Protein AF-A0A6H5JYP6-F1 (afdb_monomer)

Nearest PDB structures (foldseek):
  7qh5-assembly2_B  TM=9.085E-01  e=1.810E+00  Streptomyces tsukubensis NRRL18488
  6kon-assembly1_F  TM=8.905E-01  e=6.925E+00  Mycobacterium tuberculosis H37Rv
  1xsv-assembly1_B  TM=6.126E-01  e=4.252E+00  Staphylococcus aureus
  3hug-assembly1_C  TM=6.675E-01  e=5.767E+00  Mycobacterium tuberculosis H37Rv

Sequence (118 aa):
MQVIMLMLDLLLIPAFIRADCGFVVSGREALCVLLYRLAFPFHLKDMRLVFGMSESCICEAFNWMLHFLDFRWGYLLSLVVAHLLPHLIEFAEAIFNSGCPLTHCWGFIDGTVRGIAR

Foldseek 3Di:
DVVLVVCCVVLVFDQWDQFPVRDIDGSSLLVVLQCVCVVDPDDLVVVCVVNVDDSSVSVRSNVVNVCSSCVVPVVVVPPDVVVCVVCQVVQLVVCVVVVDPDNRDDDDPPVDPDDDDD

Secondary structure (DSSP, 8-state):
-HHHHHHHHHTT--SEEE-TTS-EEEHHHHHHHHHHHHHS---HHHHHHHH---HHHHHHHHHHHHHHHHHHHHHHHS--HHHHGGGHHHHHHHHHHTT-S-SS------S-------

Mean predicted aligned error: 8.97 Å

Radius of gyration: 18.13 Å; Cα contacts (8 Å, |Δi|>4): 84; chains: 1; bounding box: 40×31×50 Å

pLDDT: mean 82.93, std 13.34, range [39.44, 95.88]

Structure (mmCIF, N/CA/C/O backbone):
data_AF-A0A6H5JYP6-F1
#
_entry.id   AF-A0A6H5JYP6-F1
#
loop_
_atom_site.group_PDB
_atom_site.id
_atom_site.type_symbol
_atom_site.label_atom_id
_atom_site.label_alt_id
_atom_site.label_comp_id
_atom_site.label_asym_id
_atom_site.label_entity_id
_atom_site.label_seq_id
_atom_site.pdbx_PDB_ins_code
_atom_site.Cartn_x
_atom_site.Cartn_y
_atom_site.Cartn_z
_atom_site.occupancy
_atom_site.B_iso_or_equiv
_atom_site.auth_seq_id
_atom_site.auth_comp_id
_atom_site.auth_asym_id
_atom_site.auth_atom_id
_atom_site.pdbx_PDB_model_num
ATOM 1 N N . MET A 1 1 ? -11.752 -10.726 -7.741 1.00 62.06 1 MET A N 1
ATOM 2 C CA . MET A 1 1 ? -11.299 -9.934 -8.912 1.00 62.06 1 MET A CA 1
ATOM 3 C C . MET A 1 1 ? -12.011 -8.582 -9.015 1.00 62.06 1 MET A C 1
ATOM 5 O O . MET A 1 1 ? -11.334 -7.592 -9.241 1.00 62.06 1 MET A O 1
ATOM 9 N N . GLN A 1 2 ? -13.327 -8.510 -8.776 1.00 78.75 2 GLN A N 1
ATOM 10 C CA . GLN A 1 2 ? -14.113 -7.263 -8.824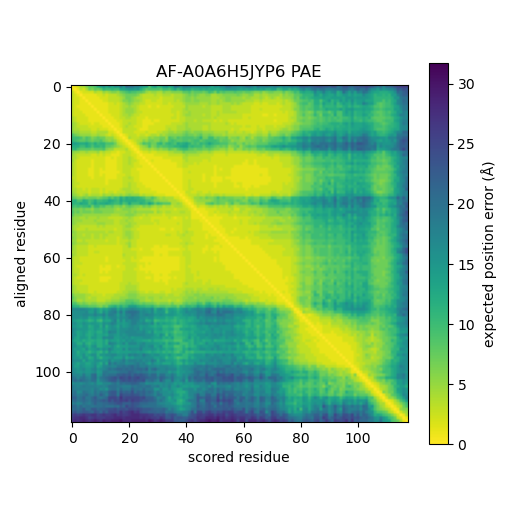 1.00 78.75 2 GLN A CA 1
ATOM 11 C C . GLN A 1 2 ? -13.613 -6.159 -7.871 1.00 78.75 2 GLN A C 1
ATOM 13 O O . GLN A 1 2 ? -13.527 -5.005 -8.270 1.00 78.75 2 GLN A O 1
ATOM 18 N N . VAL A 1 3 ? -13.189 -6.522 -6.655 1.00 84.94 3 VAL A N 1
ATOM 19 C CA . VAL A 1 3 ? -12.650 -5.568 -5.665 1.00 84.94 3 VAL A CA 1
ATOM 20 C C . VAL A 1 3 ? -11.378 -4.871 -6.157 1.00 84.94 3 VAL A C 1
ATOM 22 O O . VAL A 1 3 ? -11.239 -3.668 -5.988 1.00 84.94 3 VAL A O 1
ATOM 25 N N . ILE A 1 4 ? -10.470 -5.600 -6.815 1.00 86.06 4 ILE A N 1
ATOM 26 C CA . ILE A 1 4 ? -9.211 -5.022 -7.315 1.00 86.06 4 ILE A CA 1
ATOM 27 C C . ILE A 1 4 ? -9.497 -3.976 -8.393 1.00 86.06 4 ILE A C 1
ATOM 29 O O . ILE A 1 4 ? -8.890 -2.915 -8.378 1.00 86.06 4 ILE A O 1
ATOM 33 N N . MET A 1 5 ? -10.439 -4.250 -9.298 1.00 88.38 5 MET A N 1
ATOM 34 C CA . MET A 1 5 ? -10.802 -3.298 -10.353 1.00 88.38 5 MET A CA 1
ATOM 35 C C . MET A 1 5 ? -11.411 -2.026 -9.758 1.00 88.38 5 MET A C 1
ATOM 37 O O . MET A 1 5 ? -10.994 -0.932 -10.110 1.00 88.38 5 MET A O 1
ATOM 41 N N . LEU A 1 6 ? -12.299 -2.175 -8.770 1.00 92.69 6 LEU A N 1
ATOM 42 C CA . LEU A 1 6 ? -12.855 -1.038 -8.041 1.00 92.69 6 LEU A CA 1
ATOM 43 C C . LEU A 1 6 ? -11.763 -0.204 -7.348 1.00 92.69 6 LEU A C 1
ATOM 45 O O . LEU A 1 6 ? -11.815 1.020 -7.379 1.00 92.69 6 LEU A O 1
A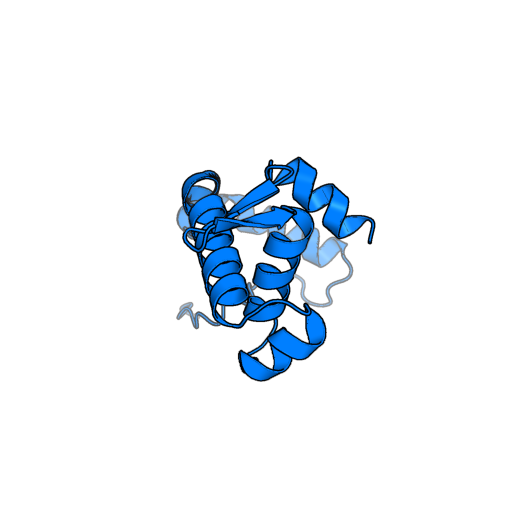TOM 49 N N . MET A 1 7 ? -10.763 -0.848 -6.738 1.00 89.75 7 MET A N 1
ATOM 50 C CA . MET A 1 7 ? -9.643 -0.139 -6.109 1.00 89.75 7 MET A CA 1
ATOM 51 C C . MET A 1 7 ? -8.803 0.638 -7.123 1.00 89.75 7 MET A C 1
ATOM 53 O O . MET A 1 7 ? -8.365 1.737 -6.802 1.00 89.75 7 MET A O 1
ATOM 57 N N . LEU A 1 8 ? -8.581 0.100 -8.326 1.00 93.81 8 LEU A N 1
ATOM 58 C CA . LEU A 1 8 ? -7.854 0.818 -9.378 1.00 93.81 8 LEU A CA 1
ATOM 59 C C . LEU A 1 8 ? -8.554 2.129 -9.734 1.00 93.81 8 LEU A C 1
ATOM 61 O O . LEU A 1 8 ? -7.895 3.168 -9.793 1.00 93.81 8 LEU A O 1
ATOM 65 N N . ASP A 1 9 ? -9.876 2.078 -9.885 1.00 93.19 9 ASP A N 1
ATOM 66 C CA . ASP A 1 9 ? -10.688 3.245 -10.222 1.00 93.19 9 ASP A CA 1
ATOM 67 C C . ASP A 1 9 ? -10.734 4.251 -9.062 1.00 93.19 9 ASP A C 1
ATOM 69 O O . ASP A 1 9 ? -10.445 5.431 -9.251 1.00 93.19 9 ASP A O 1
ATOM 73 N N . LEU A 1 10 ? -11.030 3.793 -7.840 1.00 93.69 10 LEU A N 1
ATOM 74 C CA . LEU A 1 10 ? -11.171 4.669 -6.669 1.00 93.69 10 LEU A CA 1
ATOM 75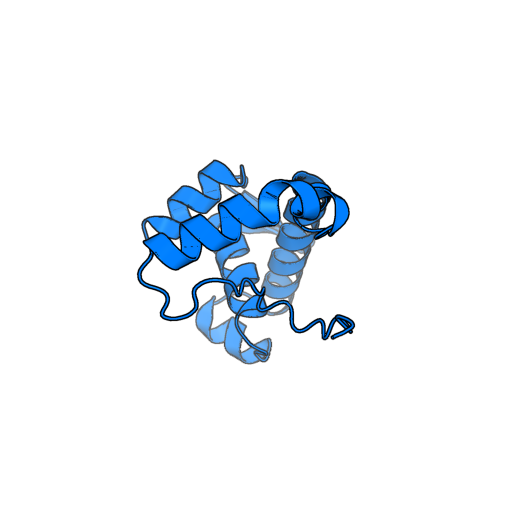 C C . LEU A 1 10 ? -9.849 5.312 -6.239 1.00 93.69 10 LEU A C 1
ATOM 77 O O . LEU A 1 10 ? -9.825 6.477 -5.848 1.00 93.69 10 LEU A O 1
ATOM 81 N N . LEU A 1 11 ? -8.743 4.568 -6.315 1.00 93.75 11 LEU A N 1
ATOM 82 C CA . LEU A 1 11 ? -7.410 5.081 -5.987 1.00 93.75 11 LEU A CA 1
ATOM 83 C C . LEU A 1 11 ? -6.781 5.848 -7.157 1.00 93.75 11 LEU A C 1
ATOM 85 O O . LEU A 1 11 ? -5.691 6.412 -7.003 1.00 93.75 11 LEU A O 1
ATOM 89 N N . LEU A 1 12 ? -7.480 5.905 -8.300 1.00 95.19 12 LEU A N 1
ATOM 90 C CA . LEU A 1 12 ? -7.082 6.608 -9.516 1.00 95.19 12 LEU A CA 1
ATOM 91 C C . LEU A 1 12 ? -5.715 6.133 -10.034 1.00 95.19 12 LEU A C 1
ATOM 93 O O . LEU A 1 12 ? -4.877 6.939 -10.453 1.00 95.19 12 LEU A O 1
ATOM 97 N N . ILE A 1 13 ? -5.471 4.825 -9.950 1.00 95.00 13 ILE A N 1
ATOM 98 C CA . ILE A 1 13 ? -4.197 4.201 -10.314 1.00 95.00 13 ILE A CA 1
ATOM 99 C C . ILE A 1 13 ? -4.027 4.255 -11.840 1.00 95.00 13 ILE A C 1
ATOM 101 O O . ILE A 1 13 ? -4.946 3.880 -12.570 1.00 95.00 13 ILE A O 1
ATOM 105 N N . PRO A 1 14 ? -2.869 4.707 -12.360 1.00 95.12 14 PRO A N 1
ATOM 106 C CA . PRO A 1 14 ? -2.645 4.740 -13.801 1.00 95.12 14 PRO A CA 1
ATOM 107 C C . PRO A 1 14 ? -2.635 3.331 -14.398 1.00 95.12 14 PRO A C 1
ATOM 109 O O . PRO A 1 14 ? -2.207 2.371 -13.760 1.00 95.12 14 PRO A O 1
ATOM 112 N N . ALA A 1 15 ? -3.039 3.212 -15.664 1.00 94.31 15 ALA A N 1
ATOM 113 C CA . ALA A 1 15 ? -3.071 1.926 -16.364 1.00 94.31 15 ALA A CA 1
ATOM 114 C C . ALA A 1 15 ? -1.696 1.236 -16.409 1.00 94.31 15 ALA A C 1
ATOM 116 O O . ALA A 1 15 ? -1.616 0.010 -16.321 1.00 94.31 15 ALA A O 1
ATOM 117 N N . PHE A 1 16 ? -0.621 2.025 -16.491 1.00 94.62 16 PHE A N 1
ATOM 118 C CA . PHE A 1 16 ? 0.756 1.548 -16.516 1.00 94.62 16 PHE A CA 1
ATOM 119 C C . PHE A 1 16 ? 1.658 2.430 -15.663 1.00 94.62 16 PHE A C 1
ATOM 121 O O . PHE A 1 16 ? 1.484 3.649 -15.606 1.00 94.62 16 PHE A O 1
ATOM 128 N N . ILE A 1 17 ? 2.652 1.797 -15.055 1.00 91.19 17 ILE A N 1
ATOM 129 C CA . ILE A 1 17 ? 3.751 2.442 -14.353 1.00 91.19 17 ILE A CA 1
ATOM 130 C C . ILE A 1 17 ? 5.042 2.140 -15.106 1.00 91.19 17 ILE A C 1
ATOM 132 O O . ILE A 1 17 ? 5.210 1.059 -15.681 1.00 91.19 17 ILE A O 1
ATOM 136 N N . ARG A 1 18 ? 5.953 3.107 -15.119 1.00 87.69 18 ARG A N 1
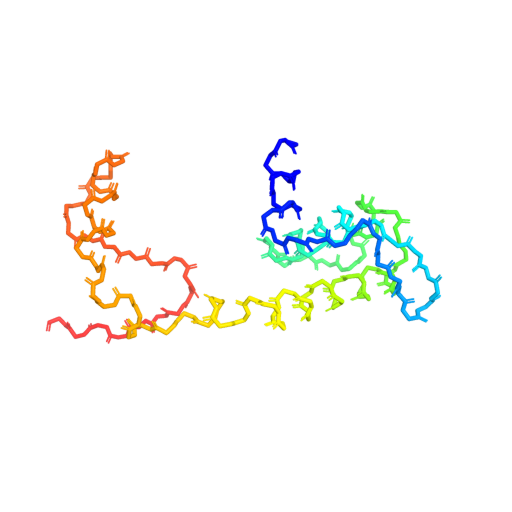ATOM 137 C CA . ARG A 1 18 ? 7.277 2.931 -15.702 1.00 87.69 18 ARG A CA 1
ATOM 138 C C . ARG A 1 18 ? 8.274 2.840 -14.563 1.00 87.69 18 ARG A C 1
ATOM 140 O O . ARG A 1 18 ? 8.437 3.802 -13.821 1.00 87.69 18 ARG A O 1
ATOM 147 N N . ALA A 1 19 ? 8.862 1.663 -14.416 1.00 75.75 19 ALA A N 1
ATOM 148 C CA . ALA A 1 19 ? 9.922 1.409 -13.461 1.00 75.75 19 ALA A CA 1
ATOM 149 C C . ALA A 1 19 ? 11.218 2.083 -13.952 1.00 75.75 19 ALA A C 1
ATOM 151 O O . ALA A 1 19 ? 11.429 2.221 -15.164 1.00 75.75 19 ALA A O 1
ATOM 152 N N . ASP A 1 20 ? 12.087 2.487 -13.031 1.00 74.81 20 ASP A N 1
ATOM 153 C CA . ASP A 1 20 ? 13.367 3.133 -13.340 1.00 74.81 20 ASP A CA 1
ATOM 154 C C . ASP A 1 20 ? 14.315 2.180 -14.087 1.00 74.81 20 ASP A C 1
ATOM 156 O O . ASP A 1 20 ? 15.094 2.604 -14.940 1.00 74.81 20 ASP A O 1
ATOM 160 N N . CYS A 1 21 ? 14.172 0.869 -13.872 1.00 69.44 21 CYS A N 1
ATOM 161 C CA . CYS A 1 21 ? 14.829 -0.180 -14.655 1.00 69.44 21 CYS A CA 1
ATOM 162 C C . CYS A 1 21 ? 14.312 -0.309 -16.103 1.00 69.44 21 CYS A C 1
ATOM 164 O O . CYS A 1 21 ? 14.755 -1.192 -16.840 1.00 69.44 21 CYS A O 1
ATOM 166 N N . GLY A 1 22 ? 13.378 0.549 -16.530 1.00 76.75 22 GLY A N 1
ATOM 167 C CA . GLY A 1 22 ? 12.853 0.615 -17.895 1.00 76.75 22 GLY A CA 1
ATOM 168 C C . GLY A 1 22 ? 11.687 -0.334 -18.181 1.00 76.75 22 GLY A C 1
ATOM 169 O O . GLY A 1 22 ? 11.129 -0.288 -19.279 1.00 76.75 22 GLY A O 1
ATOM 170 N N . PHE A 1 23 ? 11.287 -1.160 -17.212 1.00 81.06 23 PHE A N 1
ATOM 171 C CA . PHE A 1 23 ? 10.142 -2.058 -17.344 1.00 81.06 23 PHE A CA 1
ATOM 172 C C . PHE A 1 23 ? 8.817 -1.298 -17.241 1.00 81.06 23 PHE A C 1
ATOM 174 O O . PHE A 1 23 ? 8.666 -0.355 -16.462 1.00 81.06 23 PHE A O 1
ATOM 181 N N . VAL A 1 24 ? 7.840 -1.740 -18.029 1.00 90.62 24 VAL A N 1
ATOM 182 C CA . VAL A 1 24 ? 6.461 -1.258 -17.963 1.00 90.62 24 VAL A CA 1
ATOM 183 C C . VAL A 1 24 ? 5.645 -2.308 -17.227 1.00 90.62 24 VAL A C 1
ATOM 185 O O . VAL A 1 24 ? 5.558 -3.447 -17.679 1.00 90.62 24 VAL A O 1
ATOM 188 N N . VAL A 1 25 ? 5.067 -1.923 -16.094 1.00 93.31 25 VAL A N 1
ATOM 189 C CA . VAL A 1 25 ? 4.226 -2.793 -15.262 1.00 93.31 25 VAL A CA 1
ATOM 190 C C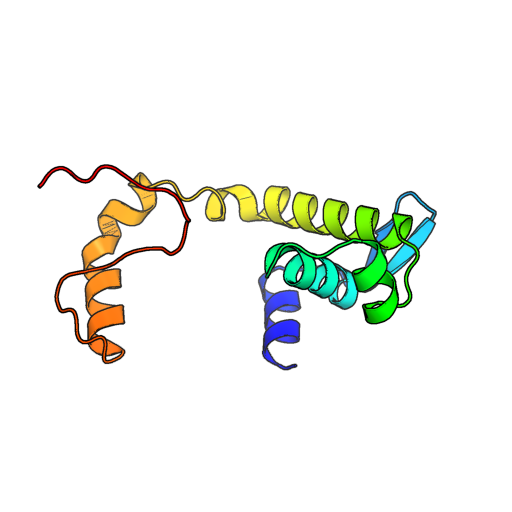 . VAL A 1 25 ? 2.812 -2.233 -15.286 1.00 93.31 25 VAL A C 1
ATOM 192 O O . VAL A 1 25 ? 2.631 -1.013 -15.255 1.00 93.31 25 VAL A O 1
ATOM 195 N N . SER A 1 26 ? 1.788 -3.081 -15.367 1.00 95.31 26 SER A N 1
ATOM 196 C CA . SER A 1 26 ? 0.417 -2.572 -15.287 1.00 95.31 26 SER A CA 1
ATOM 197 C C . SER A 1 26 ? 0.121 -2.027 -13.887 1.00 95.31 26 SER A C 1
ATOM 199 O O . SER A 1 26 ? 0.610 -2.545 -12.880 1.00 95.31 26 SER A O 1
ATOM 201 N N . GLY A 1 27 ? -0.737 -1.011 -13.790 1.00 94.88 27 GLY A N 1
ATOM 202 C CA . GLY A 1 27 ? -1.179 -0.485 -12.494 1.00 94.88 27 GLY A CA 1
ATOM 203 C C . GLY A 1 27 ? -1.828 -1.560 -11.620 1.00 94.88 27 GLY A C 1
ATOM 204 O O . GLY A 1 27 ? -1.638 -1.582 -10.406 1.00 94.88 27 GLY A O 1
ATOM 205 N N . ARG A 1 28 ? -2.516 -2.520 -12.252 1.00 95.88 28 ARG A N 1
ATOM 206 C CA . ARG A 1 28 ? -3.079 -3.702 -11.592 1.00 95.88 28 ARG A CA 1
ATOM 207 C C . ARG A 1 28 ? -2.007 -4.578 -10.955 1.00 95.88 28 ARG A C 1
ATOM 209 O O . ARG A 1 28 ? -2.158 -4.950 -9.794 1.00 95.88 28 ARG A O 1
ATOM 216 N N . GLU A 1 29 ? -0.964 -4.937 -11.695 1.00 94.75 29 GLU A N 1
ATOM 217 C CA . GLU A 1 29 ? 0.127 -5.770 -11.176 1.00 94.75 29 GLU A CA 1
ATOM 218 C C . GLU A 1 29 ? 0.884 -5.051 -10.067 1.00 94.75 29 GLU A C 1
ATOM 220 O O . GLU A 1 29 ? 1.125 -5.645 -9.022 1.00 94.75 29 GLU A O 1
ATOM 225 N N . ALA A 1 30 ? 1.176 -3.762 -10.245 1.00 95.38 30 ALA A N 1
ATOM 226 C CA . ALA A 1 30 ? 1.835 -2.952 -9.229 1.00 95.38 30 ALA A CA 1
ATOM 227 C C . ALA A 1 30 ? 1.002 -2.846 -7.938 1.00 95.38 30 ALA A C 1
ATOM 229 O O . ALA A 1 30 ? 1.542 -2.991 -6.840 1.00 95.38 30 ALA A O 1
ATOM 230 N N . LEU A 1 31 ? -0.323 -2.686 -8.053 1.00 95.69 31 LEU A N 1
ATOM 231 C CA . LEU A 1 31 ? -1.228 -2.723 -6.904 1.00 95.69 31 LEU A CA 1
ATOM 232 C C . LEU A 1 31 ? -1.212 -4.102 -6.234 1.00 95.69 31 LEU A C 1
ATOM 234 O O . LEU A 1 31 ? -1.152 -4.192 -5.012 1.00 95.69 31 LEU A O 1
ATOM 238 N N . CYS A 1 32 ? -1.227 -5.184 -7.015 1.00 94.88 32 CYS A N 1
ATOM 239 C CA . CYS A 1 32 ? -1.150 -6.537 -6.467 1.00 94.88 32 CYS A CA 1
ATOM 240 C C . CYS A 1 32 ? 0.186 -6.786 -5.755 1.00 94.88 32 CYS A C 1
ATOM 242 O O . CYS A 1 32 ? 0.180 -7.383 -4.686 1.00 94.88 32 CYS A O 1
ATOM 244 N N . VAL A 1 33 ? 1.309 -6.301 -6.295 1.00 94.94 33 VAL A N 1
ATOM 245 C CA . VAL A 1 33 ? 2.630 -6.368 -5.649 1.00 94.94 33 VAL A CA 1
ATOM 246 C C . VAL A 1 33 ? 2.612 -5.653 -4.300 1.00 94.94 33 VAL A C 1
ATOM 248 O O . VAL A 1 33 ? 3.080 -6.221 -3.312 1.00 94.94 33 VAL A O 1
ATOM 251 N N . LEU A 1 34 ? 2.047 -4.441 -4.245 1.00 94.81 34 LEU A N 1
ATOM 252 C CA . LEU A 1 34 ? 1.897 -3.687 -3.001 1.00 94.81 34 LEU A CA 1
ATOM 253 C C . LEU A 1 34 ? 1.066 -4.467 -1.976 1.00 94.81 34 LEU A C 1
ATOM 255 O O . LEU A 1 34 ? 1.543 -4.738 -0.876 1.00 94.81 34 LEU A O 1
ATOM 259 N N . LEU A 1 35 ? -0.154 -4.859 -2.350 1.00 93.56 35 LEU A N 1
ATOM 260 C CA . LEU A 1 35 ? -1.082 -5.556 -1.458 1.00 93.56 35 LEU A CA 1
ATOM 261 C C . LEU A 1 35 ? -0.506 -6.888 -0.973 1.00 93.56 35 LEU A C 1
ATOM 263 O O . LEU A 1 35 ? -0.590 -7.196 0.211 1.00 93.56 35 LEU A O 1
ATOM 267 N N . TYR A 1 36 ? 0.119 -7.652 -1.870 1.00 93.06 36 TYR A N 1
ATOM 268 C CA . TYR A 1 36 ? 0.744 -8.924 -1.531 1.00 93.06 36 TYR A CA 1
ATOM 269 C C . TYR A 1 36 ? 1.861 -8.731 -0.504 1.00 93.06 36 TYR A C 1
ATOM 271 O O . TYR A 1 36 ? 1.908 -9.444 0.491 1.00 93.06 36 TYR A O 1
ATOM 279 N N . ARG A 1 37 ? 2.730 -7.731 -0.696 1.00 92.25 37 ARG A N 1
ATOM 280 C CA . ARG A 1 37 ? 3.851 -7.468 0.216 1.00 92.25 37 ARG A CA 1
ATOM 281 C C . ARG A 1 37 ? 3.418 -6.901 1.571 1.00 92.25 37 ARG A C 1
ATOM 283 O O . ARG A 1 37 ? 4.108 -7.137 2.556 1.00 92.25 37 ARG A O 1
ATOM 290 N N . LEU A 1 38 ? 2.307 -6.163 1.625 1.00 89.56 38 LEU A N 1
ATOM 291 C CA . LEU A 1 38 ? 1.759 -5.612 2.872 1.00 89.56 38 LEU A CA 1
ATOM 292 C C . LEU A 1 38 ? 0.894 -6.611 3.653 1.00 89.56 38 LEU A C 1
ATOM 294 O O . LEU A 1 38 ? 0.711 -6.433 4.853 1.00 89.56 38 LEU A O 1
ATOM 298 N N . ALA A 1 39 ? 0.368 -7.656 3.007 1.00 88.81 39 ALA A N 1
ATOM 299 C CA . ALA A 1 39 ? -0.501 -8.630 3.666 1.00 88.81 39 ALA A CA 1
ATOM 300 C C . ALA A 1 39 ? 0.230 -9.484 4.717 1.00 88.81 39 ALA A C 1
ATOM 302 O O . ALA A 1 39 ? -0.368 -9.863 5.723 1.00 88.81 39 ALA A O 1
ATOM 303 N N . PHE A 1 40 ? 1.504 -9.814 4.487 1.00 78.38 40 PHE A N 1
ATOM 304 C CA . PHE A 1 40 ? 2.318 -10.632 5.389 1.00 78.38 40 PHE A CA 1
ATOM 305 C C . PHE A 1 40 ? 3.814 -10.475 5.042 1.00 78.38 40 PHE A C 1
ATOM 307 O O . PHE A 1 40 ? 4.131 -10.178 3.889 1.00 78.38 40 PHE A O 1
ATOM 314 N N . PRO A 1 41 ? 4.766 -10.670 5.978 1.00 75.25 41 PRO A N 1
ATOM 315 C CA . PRO A 1 41 ? 6.188 -10.708 5.642 1.00 75.25 41 PRO A CA 1
ATOM 316 C C . PRO A 1 41 ? 6.502 -11.850 4.662 1.00 75.25 41 PRO A C 1
ATOM 318 O O . PRO A 1 41 ? 6.559 -13.017 5.040 1.00 75.25 41 PRO A O 1
ATOM 321 N N . PHE A 1 42 ? 6.738 -11.503 3.397 1.00 77.88 42 PHE A N 1
ATOM 322 C CA . PHE A 1 42 ? 7.173 -12.428 2.348 1.00 77.88 42 PHE A CA 1
ATOM 323 C C . PHE A 1 42 ? 8.633 -12.186 1.963 1.00 77.88 42 PHE A C 1
ATOM 325 O O . PHE A 1 42 ? 9.103 -11.043 1.943 1.00 77.88 42 PHE A O 1
ATOM 332 N N . HIS A 1 43 ? 9.351 -13.247 1.583 1.00 84.81 43 HIS A N 1
ATOM 333 C CA . HIS A 1 43 ? 10.649 -13.077 0.941 1.00 84.81 43 HIS A CA 1
ATOM 334 C C . HIS A 1 43 ? 10.467 -12.629 -0.511 1.00 84.81 43 HIS A C 1
ATOM 336 O O . HIS A 1 43 ? 9.610 -13.124 -1.243 1.00 84.81 43 HIS A O 1
ATOM 342 N N . LEU A 1 44 ? 11.337 -11.726 -0.966 1.00 86.50 44 LEU A N 1
ATOM 343 C CA . LEU A 1 44 ? 11.314 -11.215 -2.340 1.00 86.50 44 LEU A CA 1
ATOM 344 C C . LEU A 1 44 ? 11.456 -12.337 -3.389 1.00 86.50 44 LEU A C 1
ATOM 346 O O . LEU A 1 44 ? 10.859 -12.274 -4.462 1.00 86.50 44 LEU A O 1
ATOM 350 N N . LYS A 1 45 ? 12.189 -13.402 -3.040 1.00 86.69 45 LYS A N 1
ATOM 351 C CA . LYS A 1 45 ? 12.351 -14.613 -3.858 1.00 86.69 45 LYS A CA 1
ATOM 352 C C . LYS A 1 45 ? 11.030 -15.343 -4.103 1.00 86.69 45 LYS A C 1
ATOM 354 O O . LYS A 1 45 ? 10.812 -15.841 -5.204 1.00 86.69 45 LYS A O 1
ATOM 359 N N . ASP A 1 46 ? 10.140 -15.364 -3.115 1.00 89.19 46 ASP A N 1
ATOM 360 C CA . ASP A 1 46 ? 8.833 -16.013 -3.239 1.00 89.19 46 ASP A CA 1
ATOM 361 C C . ASP A 1 46 ? 7.913 -15.181 -4.134 1.00 89.19 46 ASP A C 1
ATOM 363 O O . ASP A 1 46 ? 7.218 -15.711 -4.999 1.00 89.19 46 ASP A O 1
ATOM 367 N N . MET A 1 47 ? 7.975 -13.851 -4.005 1.00 93.19 47 MET A N 1
ATOM 368 C CA . MET A 1 47 ? 7.211 -12.937 -4.859 1.00 93.19 47 MET A CA 1
ATOM 369 C C . MET A 1 47 ? 7.582 -13.085 -6.338 1.00 93.19 47 MET A C 1
ATOM 371 O O . MET A 1 47 ? 6.719 -12.974 -7.205 1.00 93.19 47 MET A O 1
ATOM 375 N N . ARG A 1 48 ? 8.844 -13.397 -6.646 1.00 92.69 48 ARG A N 1
ATOM 376 C CA . ARG A 1 48 ? 9.273 -13.677 -8.020 1.00 92.69 48 ARG A CA 1
ATOM 377 C C . ARG A 1 48 ? 8.544 -14.879 -8.631 1.00 92.69 48 ARG A C 1
ATOM 379 O O . ARG A 1 48 ? 8.230 -14.837 -9.817 1.00 92.69 48 ARG A O 1
ATOM 386 N N . LEU A 1 49 ? 8.237 -15.914 -7.846 1.00 91.69 49 LEU A N 1
ATOM 387 C CA . LEU A 1 49 ? 7.449 -17.062 -8.319 1.00 91.69 49 LEU A CA 1
ATOM 388 C C . LEU A 1 49 ? 5.982 -16.691 -8.565 1.00 91.69 49 LEU A C 1
ATOM 390 O O . LEU A 1 49 ? 5.372 -17.206 -9.495 1.00 91.69 49 LEU A O 1
ATOM 394 N N . VAL A 1 50 ? 5.432 -15.781 -7.759 1.00 92.94 50 VAL A N 1
ATOM 395 C CA . VAL A 1 50 ? 4.037 -15.325 -7.874 1.00 92.94 50 VAL A CA 1
ATOM 396 C C . VAL A 1 50 ? 3.839 -14.399 -9.074 1.00 92.94 50 VAL A C 1
ATOM 398 O O . VAL A 1 50 ? 2.860 -14.533 -9.803 1.00 92.94 50 VAL A O 1
ATOM 401 N N . PHE A 1 51 ? 4.758 -13.455 -9.277 1.00 91.69 51 PHE A N 1
ATOM 402 C CA . PHE A 1 51 ? 4.595 -12.378 -10.252 1.00 91.69 51 PHE A CA 1
ATOM 403 C C . PHE A 1 51 ? 5.355 -12.594 -11.564 1.00 91.69 51 PHE A C 1
ATOM 405 O O . PHE A 1 51 ? 5.107 -11.876 -12.525 1.00 91.69 51 PHE A O 1
ATOM 412 N N . GLY A 1 52 ? 6.315 -13.523 -11.619 1.00 92.12 52 GLY A N 1
ATOM 413 C CA . GLY A 1 52 ? 7.153 -13.736 -12.807 1.00 92.12 52 GLY A CA 1
ATOM 414 C C . GLY A 1 52 ? 8.067 -12.553 -13.162 1.00 92.12 52 GLY A C 1
ATOM 415 O O . GLY A 1 52 ? 8.714 -12.565 -14.206 1.00 92.12 52 GLY A O 1
ATOM 416 N N . MET A 1 53 ? 8.137 -11.538 -12.298 1.00 90.81 53 MET A N 1
ATOM 417 C CA . MET A 1 53 ? 8.959 -10.341 -12.459 1.00 90.81 53 MET A CA 1
ATOM 418 C C . MET A 1 53 ? 10.333 -10.521 -11.804 1.00 90.81 53 MET A C 1
ATOM 420 O O . MET A 1 53 ? 10.488 -11.292 -10.855 1.00 90.81 53 MET A O 1
ATOM 424 N N . SER A 1 54 ? 11.343 -9.786 -12.279 1.00 91.25 54 SER A N 1
ATOM 425 C CA . SER A 1 54 ? 12.632 -9.730 -11.582 1.00 91.25 54 SER A CA 1
ATOM 426 C C . SER A 1 54 ? 12.465 -9.122 -10.186 1.00 91.25 54 SER A C 1
ATOM 428 O O . SER A 1 54 ? 11.575 -8.309 -9.941 1.00 91.25 54 SER A O 1
ATOM 430 N N . GLU A 1 55 ? 13.361 -9.474 -9.266 1.00 91.19 55 GLU A N 1
ATOM 431 C CA . GLU A 1 55 ? 13.361 -8.921 -7.906 1.00 91.19 55 GLU A CA 1
ATOM 432 C C . GLU A 1 55 ? 13.473 -7.385 -7.904 1.00 91.19 55 GLU A C 1
ATOM 434 O O . GLU A 1 55 ? 12.804 -6.719 -7.114 1.00 91.19 55 GLU A O 1
ATOM 439 N N . SER A 1 56 ? 14.250 -6.818 -8.836 1.00 91.38 56 SER A N 1
ATOM 440 C CA . SER A 1 56 ? 14.352 -5.368 -9.036 1.00 91.38 56 SER A CA 1
ATOM 441 C C . SER A 1 56 ? 13.023 -4.751 -9.471 1.00 91.38 56 SER A C 1
ATOM 443 O O . SER A 1 56 ? 12.562 -3.800 -8.848 1.00 91.38 56 SER A O 1
ATOM 445 N N . CYS A 1 57 ? 12.361 -5.335 -10.473 1.00 92.31 57 CYS A N 1
ATOM 446 C 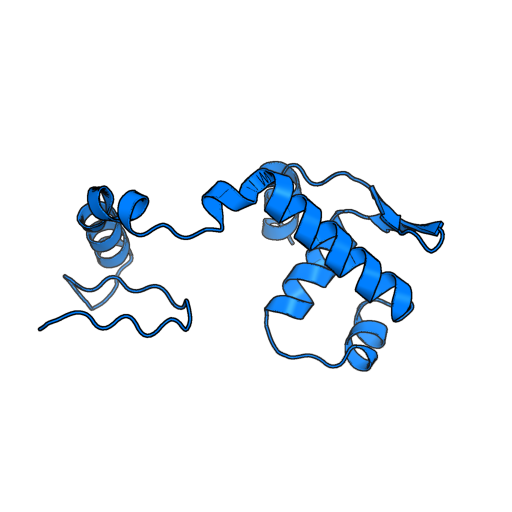CA . CYS A 1 57 ? 11.077 -4.857 -10.976 1.00 92.31 57 CYS A CA 1
ATOM 447 C C . CYS A 1 57 ? 9.989 -4.920 -9.892 1.00 92.31 57 CYS A C 1
ATOM 449 O O . CYS A 1 57 ? 9.216 -3.978 -9.746 1.00 92.31 57 CYS A O 1
ATOM 451 N N . ILE A 1 58 ? 9.981 -5.972 -9.063 1.00 93.69 58 ILE A N 1
ATOM 452 C CA . ILE A 1 58 ? 9.066 -6.087 -7.915 1.00 93.69 58 ILE A CA 1
ATOM 453 C C . ILE A 1 58 ? 9.324 -4.977 -6.892 1.00 93.69 58 ILE A C 1
ATOM 455 O O . ILE A 1 58 ? 8.380 -4.348 -6.416 1.00 93.69 58 ILE A O 1
ATOM 459 N N . CYS A 1 59 ? 10.587 -4.726 -6.539 1.00 92.75 59 CYS A N 1
ATOM 460 C CA . CYS A 1 59 ? 10.940 -3.661 -5.601 1.00 92.75 59 CYS A CA 1
ATOM 461 C C . CYS A 1 59 ? 10.562 -2.275 -6.129 1.00 92.75 59 CYS A C 1
ATOM 463 O O . CYS A 1 59 ? 10.011 -1.471 -5.380 1.00 92.75 59 CYS A O 1
ATOM 465 N N . GLU A 1 60 ? 10.815 -2.005 -7.405 1.00 94.12 60 GLU A N 1
ATOM 466 C CA . GLU A 1 60 ? 10.466 -0.731 -8.027 1.00 94.12 60 GLU A CA 1
ATOM 467 C C . GLU A 1 60 ? 8.953 -0.552 -8.150 1.00 94.12 60 GLU A C 1
ATOM 469 O O . GLU A 1 60 ? 8.442 0.492 -7.759 1.00 94.12 60 GLU A O 1
ATOM 474 N N . ALA A 1 61 ? 8.216 -1.576 -8.590 1.00 94.62 61 ALA A N 1
ATOM 475 C CA . ALA A 1 61 ? 6.757 -1.530 -8.651 1.00 94.62 61 ALA A CA 1
ATOM 476 C C . ALA A 1 61 ? 6.134 -1.300 -7.266 1.00 94.62 61 ALA A C 1
ATOM 478 O O . ALA A 1 61 ? 5.208 -0.500 -7.127 1.00 94.62 61 ALA A O 1
ATOM 479 N N . PHE A 1 62 ? 6.674 -1.962 -6.236 1.00 95.00 62 PHE A N 1
ATOM 480 C CA . PHE A 1 62 ? 6.269 -1.759 -4.847 1.00 95.00 62 PHE A CA 1
ATOM 481 C C . PHE A 1 62 ? 6.494 -0.312 -4.396 1.00 95.00 62 PHE A C 1
ATOM 483 O O . PHE A 1 62 ? 5.551 0.340 -3.952 1.00 95.00 62 PHE A O 1
ATOM 490 N N . ASN A 1 63 ? 7.724 0.194 -4.526 1.00 94.56 63 ASN A N 1
ATOM 491 C CA . ASN A 1 63 ? 8.079 1.535 -4.062 1.00 94.56 63 ASN A CA 1
ATOM 492 C C . ASN A 1 63 ? 7.316 2.610 -4.835 1.00 94.56 63 ASN A C 1
ATOM 494 O O . ASN A 1 63 ? 6.791 3.540 -4.230 1.00 94.56 63 ASN A O 1
ATOM 498 N N . TRP A 1 64 ? 7.201 2.461 -6.156 1.00 95.06 64 TRP A N 1
ATOM 499 C CA . TRP A 1 64 ? 6.443 3.383 -6.992 1.00 95.06 64 TRP A CA 1
ATOM 500 C C . TRP A 1 64 ? 4.988 3.465 -6.531 1.00 95.06 64 TRP A C 1
ATOM 502 O O . TRP A 1 64 ? 4.476 4.559 -6.304 1.00 95.06 64 TRP A O 1
ATOM 512 N N . MET A 1 65 ? 4.329 2.315 -6.333 1.00 95.38 65 MET A N 1
ATOM 513 C CA . MET A 1 65 ? 2.930 2.283 -5.903 1.00 95.38 65 MET A CA 1
ATOM 514 C C . MET A 1 65 ? 2.758 2.848 -4.489 1.00 95.38 65 MET A C 1
ATOM 516 O O . MET A 1 65 ? 1.814 3.594 -4.242 1.00 95.38 65 MET A O 1
ATOM 520 N N 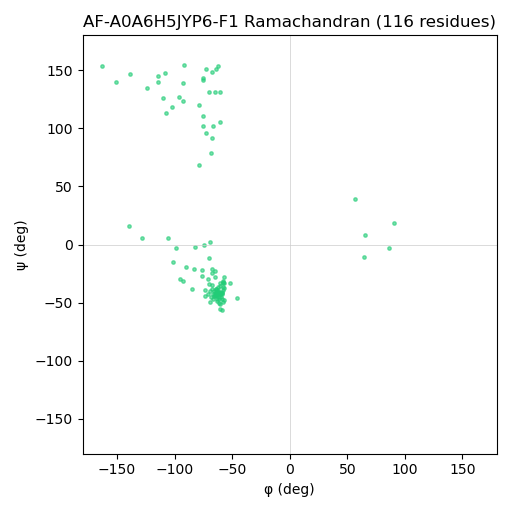. LEU A 1 66 ? 3.683 2.540 -3.575 1.00 94.88 66 LEU A N 1
ATOM 521 C CA . LEU A 1 66 ? 3.673 3.075 -2.216 1.00 94.88 66 LEU A CA 1
ATOM 522 C C . LEU A 1 66 ? 3.784 4.606 -2.221 1.00 94.88 66 LEU A C 1
ATOM 524 O O . LEU A 1 66 ? 2.943 5.278 -1.631 1.00 94.88 66 LEU A O 1
ATOM 528 N N . HIS A 1 67 ? 4.769 5.155 -2.935 1.00 94.62 67 HIS A N 1
ATOM 529 C CA . HIS A 1 67 ? 4.957 6.601 -3.056 1.00 94.62 67 HIS A CA 1
ATOM 530 C C . HIS A 1 67 ? 3.789 7.283 -3.759 1.00 94.62 67 HIS A C 1
ATOM 532 O O . HIS A 1 67 ? 3.391 8.373 -3.363 1.00 94.62 67 HIS A O 1
ATOM 538 N N . PHE A 1 68 ? 3.215 6.653 -4.781 1.00 94.81 68 PHE A N 1
ATOM 539 C CA . PHE A 1 68 ? 2.043 7.177 -5.468 1.00 94.81 68 PHE A CA 1
ATOM 540 C C . PHE A 1 68 ? 0.838 7.306 -4.527 1.00 94.81 68 PHE A C 1
ATOM 542 O O . PHE A 1 68 ? 0.178 8.348 -4.508 1.00 94.81 68 PHE A O 1
ATOM 549 N N . LEU A 1 69 ? 0.559 6.266 -3.733 1.00 94.44 69 LEU A N 1
ATOM 550 C CA . LEU A 1 69 ? -0.548 6.286 -2.778 1.00 94.44 69 LEU A CA 1
ATOM 551 C C . LEU A 1 69 ? -0.290 7.248 -1.623 1.00 94.44 69 LEU A C 1
ATOM 553 O O . LEU A 1 69 ? -1.209 7.959 -1.237 1.00 94.44 69 LEU A O 1
ATOM 557 N N . ASP A 1 70 ? 0.931 7.314 -1.100 1.00 92.88 70 ASP A N 1
ATOM 558 C CA . ASP A 1 70 ? 1.285 8.263 -0.043 1.00 92.88 70 ASP A CA 1
ATOM 559 C C . ASP A 1 70 ? 1.214 9.715 -0.538 1.00 92.88 70 ASP A C 1
ATOM 561 O O . ASP A 1 70 ? 0.587 10.567 0.084 1.00 92.88 70 ASP A O 1
ATOM 565 N N . PHE A 1 71 ? 1.740 10.002 -1.728 1.00 93.75 71 PHE A N 1
ATOM 566 C CA . PHE A 1 71 ? 1.656 11.339 -2.309 1.00 93.75 71 PHE A CA 1
ATOM 567 C C . PHE A 1 71 ? 0.206 11.789 -2.530 1.00 93.75 71 PHE A C 1
ATOM 569 O O . PHE A 1 71 ? -0.141 12.939 -2.262 1.00 93.75 71 PHE A O 1
ATOM 576 N N . ARG A 1 72 ? -0.653 10.894 -3.033 1.00 93.12 72 ARG A N 1
ATOM 577 C CA . ARG A 1 72 ? -2.037 11.243 -3.375 1.00 93.12 72 ARG A CA 1
ATOM 578 C C . ARG A 1 72 ? -2.991 11.171 -2.188 1.00 93.12 72 ARG A C 1
ATOM 580 O O . ARG A 1 72 ? -3.894 11.991 -2.105 1.00 93.12 72 ARG A O 1
ATOM 587 N N . TRP A 1 73 ? -2.815 10.192 -1.311 1.00 90.75 73 TRP A N 1
ATOM 588 C CA . TRP A 1 73 ? -3.762 9.824 -0.258 1.00 90.75 73 TRP A CA 1
ATOM 589 C C . TRP A 1 73 ? -3.115 9.757 1.130 1.00 90.75 73 TRP A C 1
ATOM 591 O O . TRP A 1 73 ? -3.786 9.387 2.088 1.00 90.75 73 TRP A O 1
ATOM 601 N N . GLY A 1 74 ? -1.844 10.133 1.291 1.00 86.62 74 GLY A N 1
ATOM 602 C CA . G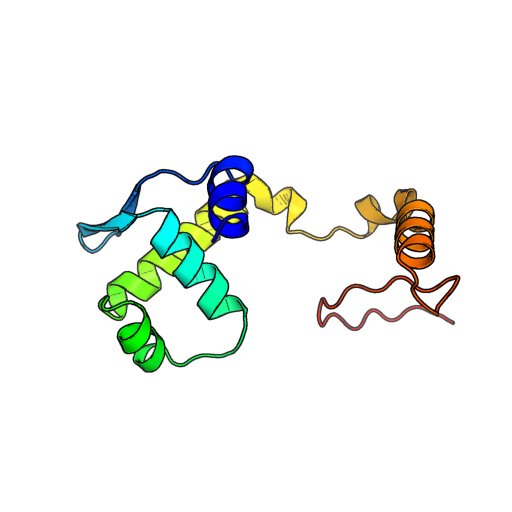LY A 1 74 ? -1.111 10.071 2.564 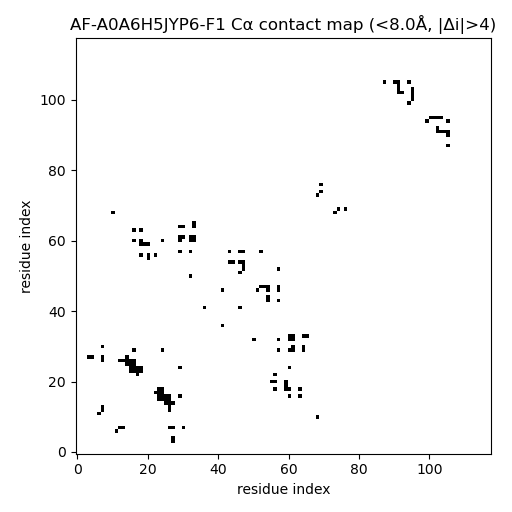1.00 86.62 74 GLY A CA 1
ATOM 603 C C . GLY A 1 74 ? -1.772 10.858 3.696 1.00 86.62 74 GLY A C 1
ATOM 604 O O . GLY A 1 74 ? -1.707 10.466 4.859 1.00 86.62 74 GLY A O 1
ATOM 605 N N . TYR A 1 75 ? -2.521 11.913 3.370 1.00 81.38 75 TYR A N 1
ATOM 606 C CA . TYR A 1 75 ? -3.335 12.652 4.341 1.00 81.38 75 TYR A CA 1
ATOM 607 C C . TYR A 1 75 ? -4.523 11.840 4.901 1.00 81.38 75 TYR A C 1
ATOM 609 O O . TYR A 1 75 ? -5.028 12.163 5.972 1.00 81.38 75 TYR A O 1
ATOM 617 N N . LEU A 1 76 ? -4.967 10.792 4.195 1.00 79.00 76 LEU A N 1
ATOM 618 C CA . LEU A 1 76 ? -5.952 9.809 4.668 1.00 79.00 76 LEU A CA 1
ATOM 619 C C . LEU A 1 76 ? -5.279 8.601 5.326 1.00 79.00 76 LEU A C 1
ATOM 621 O O . LEU A 1 76 ? -5.856 7.993 6.224 1.00 79.00 76 LEU A O 1
ATOM 625 N N . LEU A 1 77 ? -4.074 8.239 4.869 1.00 76.56 77 LEU A N 1
ATOM 626 C CA . LEU A 1 77 ? -3.301 7.115 5.412 1.00 76.56 77 LEU A CA 1
ATOM 627 C C . LEU A 1 77 ? -2.639 7.458 6.753 1.00 76.56 77 LEU A C 1
ATOM 629 O O . LEU A 1 77 ? -2.434 6.579 7.588 1.00 76.56 77 LEU A O 1
ATOM 633 N N . SER A 1 78 ? -2.342 8.734 6.995 1.00 70.56 78 SER A N 1
ATOM 634 C CA . SER A 1 78 ? -1.968 9.228 8.316 1.00 70.56 78 SER A CA 1
ATOM 635 C C . SER A 1 78 ? -3.217 9.263 9.194 1.00 70.56 78 SER A C 1
ATOM 637 O O . SER A 1 78 ? -4.018 10.194 9.161 1.00 70.56 78 SER A O 1
ATOM 639 N N . LEU A 1 79 ? -3.409 8.199 9.976 1.00 65.75 79 LEU A N 1
ATOM 640 C CA . LEU A 1 79 ? -4.535 8.060 10.894 1.00 65.75 79 LEU A CA 1
ATOM 641 C C . LEU A 1 79 ? -4.417 9.067 12.051 1.00 65.75 79 LEU A C 1
ATOM 643 O O . LEU A 1 79 ? -4.011 8.731 13.168 1.00 65.75 79 LEU A O 1
ATOM 647 N N . VAL A 1 80 ? -4.772 10.323 11.796 1.00 70.88 80 VAL A N 1
ATOM 648 C CA . VAL A 1 80 ? -4.815 11.357 12.825 1.00 70.88 80 VAL A CA 1
ATOM 649 C C . VAL A 1 80 ? -6.063 11.125 13.667 1.00 70.88 80 VAL A C 1
ATOM 651 O O . VAL A 1 80 ? -7.187 11.346 13.225 1.00 70.88 80 VAL A O 1
ATOM 654 N N . VAL A 1 81 ? -5.863 10.702 14.915 1.00 68.88 81 VAL A N 1
ATOM 655 C CA . VAL A 1 81 ? -6.946 10.439 15.882 1.00 68.88 81 VAL A CA 1
ATOM 656 C C . VAL A 1 81 ? -7.900 11.622 16.014 1.00 68.88 81 VAL A C 1
ATOM 658 O O . VAL A 1 81 ? -9.099 11.417 16.167 1.00 68.88 81 VAL A O 1
ATOM 661 N N . ALA A 1 82 ? -7.391 12.850 15.884 1.00 72.12 82 ALA A N 1
ATOM 662 C CA . ALA A 1 82 ? -8.202 14.065 15.902 1.00 72.12 82 ALA A CA 1
ATOM 663 C C . ALA A 1 82 ? -9.286 14.092 14.810 1.00 72.12 82 ALA A C 1
ATOM 665 O O . ALA A 1 82 ? -10.361 14.623 15.058 1.00 72.12 82 ALA A O 1
ATOM 666 N N . HIS A 1 83 ? -9.047 13.487 13.642 1.00 73.25 83 HIS A N 1
ATOM 667 C CA . HIS A 1 83 ? -10.056 13.382 12.583 1.00 73.25 83 HIS A CA 1
ATOM 668 C C . HIS A 1 83 ? -11.114 12.309 12.878 1.00 73.25 83 HIS A C 1
ATOM 670 O O . HIS A 1 83 ? -12.211 12.373 12.340 1.00 73.25 83 HIS A O 1
ATOM 676 N N . LEU A 1 84 ? -10.802 11.330 13.732 1.00 75.19 84 LEU A N 1
ATOM 677 C CA . LEU A 1 84 ? -11.692 10.206 14.050 1.00 75.19 84 LEU A CA 1
ATOM 678 C C . LEU A 1 84 ? -12.518 10.449 15.309 1.00 75.19 84 LEU A C 1
ATOM 680 O O . LEU A 1 84 ? -13.636 9.956 15.403 1.00 75.19 84 LEU A O 1
ATOM 684 N N . LEU A 1 85 ? -11.978 11.223 16.253 1.00 78.00 85 LEU A N 1
ATOM 685 C CA . LEU A 1 85 ? -12.614 11.612 17.514 1.00 78.00 85 LEU A CA 1
ATOM 686 C C . LEU A 1 85 ? -14.077 12.075 17.353 1.00 78.00 85 LEU A C 1
ATOM 688 O O . LEU A 1 85 ? -14.916 11.582 18.105 1.00 78.00 85 LEU A O 1
ATOM 692 N N . PRO A 1 86 ? -14.421 12.938 16.375 1.00 85.56 86 PRO A N 1
ATOM 693 C CA . PRO A 1 86 ? -15.804 13.375 16.169 1.00 85.56 86 PRO A CA 1
ATOM 694 C C . PRO A 1 86 ? -16.753 12.266 15.689 1.00 85.56 86 PRO A C 1
ATOM 696 O O . PRO A 1 86 ? -17.952 12.356 15.926 1.00 85.56 86 PRO A O 1
ATOM 699 N N . HIS A 1 87 ? -16.225 11.221 15.046 1.00 83.00 87 HIS A N 1
ATOM 700 C CA . HIS A 1 87 ? -16.994 10.157 14.388 1.00 83.00 87 HIS A CA 1
ATOM 701 C C . HIS A 1 87 ? -16.994 8.831 15.169 1.00 83.00 87 HIS A C 1
ATOM 703 O O . HIS A 1 87 ? -17.519 7.828 14.691 1.00 83.00 87 HIS A O 1
ATOM 709 N N . LEU A 1 88 ? -16.423 8.788 16.380 1.00 80.06 88 LEU A N 1
ATOM 710 C CA . LEU A 1 88 ? -16.297 7.546 17.159 1.00 80.06 88 LEU A CA 1
ATOM 711 C C . LEU A 1 88 ? -17.643 6.859 17.429 1.00 80.06 88 LEU A C 1
ATOM 713 O O . LEU A 1 88 ? -17.710 5.632 17.401 1.00 80.06 88 LEU A O 1
ATOM 717 N N . ILE A 1 89 ? -18.701 7.638 17.674 1.00 82.56 89 ILE A N 1
ATOM 718 C CA . ILE A 1 89 ? -20.052 7.106 17.906 1.00 82.56 89 ILE A CA 1
ATOM 719 C C . ILE A 1 89 ? -20.589 6.458 16.627 1.00 82.56 89 ILE A C 1
ATOM 721 O O . ILE A 1 89 ? -21.034 5.317 16.674 1.00 82.56 89 ILE A O 1
ATOM 725 N N . GLU A 1 90 ? -20.456 7.132 15.482 1.00 85.62 90 GLU A N 1
ATOM 726 C CA . GLU A 1 90 ? -20.880 6.603 14.178 1.00 85.62 90 GLU A CA 1
ATOM 727 C C . GLU A 1 90 ? -20.163 5.284 13.855 1.00 85.62 90 GLU A C 1
ATOM 729 O O . GLU A 1 90 ? -20.787 4.319 13.410 1.00 85.62 90 GLU A O 1
ATOM 734 N N . PHE A 1 91 ? -18.856 5.200 14.132 1.00 82.00 91 PHE A N 1
ATOM 735 C CA . PHE A 1 91 ? -18.093 3.966 13.935 1.00 82.00 91 PHE A CA 1
ATOM 736 C C . PHE A 1 91 ? -18.534 2.842 14.878 1.00 82.00 91 PHE A C 1
ATOM 738 O O . PHE A 1 91 ? -18.661 1.696 14.440 1.00 82.00 91 PHE A O 1
ATOM 745 N N . ALA A 1 92 ? -18.784 3.151 16.154 1.00 81.25 92 ALA A N 1
ATOM 746 C CA . ALA A 1 92 ? -19.273 2.174 17.122 1.00 81.25 92 ALA A CA 1
ATOM 747 C C . ALA A 1 92 ? -20.659 1.632 16.728 1.00 81.25 92 ALA A C 1
ATOM 749 O O . ALA A 1 92 ? -20.869 0.419 16.741 1.00 81.25 92 ALA A O 1
ATOM 750 N N . GLU A 1 93 ? -21.576 2.508 16.309 1.00 84.62 93 GLU A N 1
ATOM 751 C CA . GLU A 1 93 ? -22.915 2.136 15.845 1.00 84.62 93 GLU A CA 1
ATOM 752 C C . GLU A 1 93 ? -22.869 1.301 14.563 1.00 84.62 93 GLU A C 1
ATOM 754 O O . GLU A 1 93 ? -23.541 0.274 14.479 1.00 84.62 93 GLU A O 1
ATOM 759 N N . ALA A 1 94 ? -22.051 1.683 13.576 1.00 85.44 94 ALA A N 1
ATOM 760 C CA . ALA A 1 94 ? -21.893 0.917 12.340 1.00 85.44 94 ALA A CA 1
ATOM 761 C C . ALA A 1 94 ? -21.409 -0.519 12.612 1.00 85.44 94 ALA A C 1
ATOM 763 O O . ALA A 1 94 ? -21.913 -1.474 12.019 1.00 85.44 94 ALA A O 1
ATOM 764 N N . ILE A 1 95 ? -20.468 -0.689 13.544 1.00 81.44 95 ILE A N 1
ATOM 765 C CA . ILE A 1 95 ? -19.951 -2.007 13.927 1.00 81.44 95 ILE A CA 1
ATOM 766 C C . ILE A 1 95 ? -20.976 -2.805 14.715 1.00 81.44 95 ILE A C 1
ATOM 768 O O . ILE A 1 95 ? -21.167 -3.988 14.428 1.00 81.44 95 ILE A O 1
ATOM 772 N N . PHE A 1 96 ? -21.680 -2.177 15.652 1.00 84.69 96 PHE A N 1
ATOM 773 C CA . PHE A 1 96 ? -22.778 -2.826 16.358 1.00 84.69 96 PHE A CA 1
ATOM 774 C C . PHE A 1 96 ? -23.850 -3.323 15.372 1.00 84.69 96 PHE A C 1
ATOM 776 O O . PHE A 1 96 ? -24.210 -4.500 15.383 1.00 84.69 96 PHE A O 1
ATOM 783 N N . ASN A 1 97 ? -24.259 -2.472 14.428 1.00 87.19 97 ASN A N 1
ATOM 784 C CA . ASN A 1 97 ? -25.235 -2.803 13.387 1.00 87.19 97 ASN A CA 1
ATOM 785 C C . ASN A 1 97 ? -24.746 -3.892 12.419 1.00 87.19 97 ASN A C 1
ATOM 787 O O . ASN A 1 97 ? -25.564 -4.590 11.823 1.00 87.19 97 ASN A O 1
ATOM 791 N N . SER A 1 98 ? -23.431 -4.089 12.281 1.00 84.62 98 SER A N 1
ATOM 792 C CA . SER A 1 98 ? -22.867 -5.198 11.498 1.00 84.62 98 SER A CA 1
ATOM 793 C C . SER A 1 98 ? -22.975 -6.570 12.187 1.00 84.62 98 SER A C 1
ATOM 795 O O . SER A 1 98 ? -22.556 -7.577 11.619 1.00 84.62 98 SER A O 1
ATOM 797 N N . GLY A 1 99 ? -23.548 -6.626 13.396 1.00 86.19 99 GLY A N 1
ATOM 798 C CA . GLY A 1 99 ? -23.696 -7.848 14.188 1.00 86.19 99 GLY A CA 1
ATOM 799 C C . GLY A 1 99 ? -22.517 -8.115 15.122 1.00 86.19 99 GLY A C 1
ATOM 800 O O . GLY A 1 99 ? -22.332 -9.245 15.575 1.00 86.19 99 GLY A O 1
ATOM 801 N N . CYS A 1 100 ? -21.702 -7.094 15.410 1.00 79.88 100 CYS A N 1
ATOM 802 C CA . CYS A 1 100 ? -20.622 -7.216 16.378 1.00 79.88 100 CYS A CA 1
ATOM 803 C C . CYS A 1 100 ? -21.195 -7.455 17.787 1.00 79.88 100 CYS A C 1
ATOM 805 O O . CYS A 1 100 ? -22.069 -6.706 18.226 1.00 79.88 100 CYS A O 1
ATOM 807 N N . PRO A 1 101 ? -20.689 -8.449 18.540 1.00 78.88 101 PRO A N 1
ATOM 808 C CA . PRO A 1 101 ? -21.163 -8.738 19.893 1.00 78.88 101 PRO A CA 1
ATOM 809 C C . PRO A 1 101 ? -20.782 -7.666 20.929 1.00 78.88 101 PRO A C 1
ATOM 811 O O . PRO A 1 101 ? -21.282 -7.699 22.051 1.00 78.88 101 PRO A O 1
ATOM 814 N N . LEU A 1 102 ? -19.890 -6.729 20.589 1.00 72.19 102 LEU A N 1
ATOM 815 C CA . LEU A 1 102 ? -19.478 -5.635 21.469 1.00 72.19 102 LEU A CA 1
ATOM 816 C C . LEU A 1 102 ? -20.292 -4.374 21.162 1.00 72.19 102 LEU A C 1
ATOM 818 O O . LEU A 1 102 ? -20.328 -3.916 20.024 1.00 72.19 102 LEU A O 1
ATOM 822 N N . THR A 1 103 ? -20.904 -3.788 22.190 1.00 66.62 103 THR A N 1
ATOM 823 C CA . THR A 1 103 ? -21.841 -2.660 22.043 1.00 66.62 103 THR A CA 1
ATOM 824 C C . THR A 1 103 ? -21.179 -1.282 22.099 1.00 66.62 103 THR A C 1
ATOM 826 O O . THR A 1 103 ? -21.763 -0.308 21.636 1.00 66.62 103 THR A O 1
ATOM 829 N N . HIS A 1 104 ? -19.965 -1.184 22.655 1.00 61.84 104 HIS A N 1
ATOM 830 C CA . HIS A 1 104 ? -19.264 0.091 22.891 1.00 61.84 104 HIS A CA 1
ATOM 831 C C . HIS A 1 104 ? -17.760 0.036 22.592 1.00 61.84 104 HIS A C 1
ATOM 833 O O . HIS A 1 104 ? -17.007 0.903 23.032 1.00 61.84 104 HIS A O 1
ATOM 839 N N . CYS A 1 105 ? -17.294 -0.989 21.873 1.00 63.69 105 CYS A N 1
ATOM 840 C CA . CYS A 1 105 ? -15.888 -1.093 21.495 1.00 63.69 105 CYS A CA 1
ATOM 841 C C . CYS A 1 105 ? -15.711 -0.885 19.997 1.00 63.69 105 CYS A C 1
ATOM 843 O O . CYS A 1 105 ? -16.272 -1.608 19.178 1.00 63.69 105 CYS A O 1
ATOM 845 N N . TRP A 1 106 ? -14.836 0.058 19.674 1.00 66.44 106 TRP A N 1
ATOM 846 C CA . TRP A 1 106 ? -14.261 0.234 18.355 1.00 66.44 106 TRP A CA 1
ATOM 847 C C . TRP A 1 106 ? -12.739 0.180 18.484 1.00 66.44 106 TRP A C 1
ATOM 849 O O . TRP A 1 106 ? -12.168 0.775 19.398 1.00 66.44 106 TRP A O 1
ATOM 859 N N . GLY A 1 107 ? -12.081 -0.558 17.595 1.00 63.81 107 GLY A N 1
ATOM 860 C CA . GLY A 1 107 ? -10.631 -0.696 17.587 1.00 63.81 107 GLY A CA 1
ATOM 861 C C . GLY A 1 107 ? -10.125 -0.948 16.176 1.00 63.81 107 GLY A C 1
ATOM 862 O O . GLY A 1 107 ? -10.745 -1.685 15.411 1.00 63.81 107 GLY A O 1
ATOM 863 N N . PHE A 1 108 ? -8.999 -0.329 15.834 1.00 63.34 108 PHE A N 1
ATOM 864 C CA . PHE A 1 108 ? -8.290 -0.593 14.587 1.00 63.34 108 PHE A CA 1
ATOM 865 C C . PHE A 1 108 ? -7.226 -1.662 14.818 1.00 63.34 108 PHE A C 1
ATOM 867 O O . PHE A 1 108 ? -6.494 -1.616 15.810 1.00 63.34 108 PHE A O 1
ATOM 874 N N . ILE A 1 109 ? -7.084 -2.583 13.868 1.00 61.12 109 ILE A N 1
ATOM 875 C CA . ILE A 1 109 ? -5.924 -3.475 13.802 1.00 61.12 109 ILE A CA 1
ATOM 876 C C . ILE A 1 109 ? -4.771 -2.671 13.184 1.00 61.12 109 ILE A C 1
ATOM 878 O O . ILE A 1 109 ? -4.398 -2.872 12.038 1.00 61.12 109 ILE A O 1
ATOM 882 N N . ASP A 1 110 ? -4.265 -1.684 13.919 1.00 59.53 110 ASP A N 1
ATOM 883 C CA . ASP A 1 110 ? -3.140 -0.834 13.492 1.00 59.53 110 ASP A CA 1
ATOM 884 C C . ASP A 1 110 ? -1.810 -1.315 14.107 1.00 59.53 110 ASP A C 1
ATOM 886 O O . ASP A 1 110 ? -0.752 -0.746 13.884 1.00 59.53 110 ASP A O 1
ATOM 890 N N . GLY A 1 111 ? -1.822 -2.349 14.957 1.00 54.16 111 GLY A N 1
ATOM 891 C CA . GLY A 1 111 ? -0.631 -2.775 15.713 1.00 54.16 111 GLY A CA 1
ATOM 892 C C . GLY A 1 111 ? -0.115 -1.730 16.720 1.00 54.16 111 GLY A C 1
ATOM 893 O O . GLY A 1 111 ? 0.689 -2.053 17.592 1.00 54.16 111 GLY A O 1
ATOM 894 N N . THR A 1 112 ? -0.619 -0.496 16.662 1.00 57.41 112 THR A N 1
ATOM 895 C CA . THR A 1 112 ? -0.334 0.580 17.601 1.00 57.41 112 THR A CA 1
ATOM 896 C C . THR A 1 112 ? -1.086 0.343 18.906 1.00 57.41 112 THR A C 1
ATOM 898 O O . THR A 1 112 ? -2.279 0.630 19.028 1.00 57.41 112 THR A O 1
ATOM 901 N N . VAL A 1 113 ? -0.375 -0.147 19.923 1.00 52.12 113 VAL A N 1
ATOM 902 C CA . VAL A 1 113 ? -0.872 -0.154 21.303 1.00 52.12 113 VAL A CA 1
ATOM 903 C C . VAL A 1 113 ? -0.970 1.294 21.774 1.00 52.12 113 VAL A C 1
ATOM 905 O O . VAL A 1 113 ? 0.032 1.925 22.106 1.00 52.12 113 VAL A O 1
ATOM 908 N N . ARG A 1 114 ? -2.184 1.844 21.792 1.00 57.94 114 ARG A N 1
ATOM 909 C CA . ARG A 1 114 ? -2.447 3.157 22.387 1.00 57.94 114 ARG A CA 1
ATOM 910 C C . ARG A 1 114 ? -2.867 2.950 23.833 1.00 57.94 114 ARG A C 1
ATOM 912 O O . ARG A 1 114 ? -3.817 2.221 24.105 1.00 57.94 114 ARG A O 1
ATOM 919 N N . GLY A 1 115 ? -2.146 3.579 24.758 1.00 46.56 115 GLY A N 1
ATOM 920 C CA . GLY A 1 115 ? -2.527 3.614 26.165 1.00 46.56 115 GLY A CA 1
ATOM 921 C C . GLY A 1 115 ? -3.799 4.436 26.327 1.00 46.56 115 GLY A C 1
ATOM 922 O O . GLY A 1 115 ? -3.733 5.651 26.470 1.00 46.56 115 GLY A O 1
ATOM 923 N N . ILE A 1 116 ? -4.959 3.790 26.266 1.00 46.44 116 ILE A N 1
ATOM 924 C CA . ILE A 1 116 ? -6.208 4.391 26.730 1.00 46.44 116 ILE A CA 1
ATOM 925 C C . ILE A 1 116 ? -6.219 4.272 28.254 1.00 46.44 116 ILE A C 1
ATOM 927 O O . ILE A 1 116 ? -6.121 3.167 28.794 1.00 46.44 116 ILE A O 1
ATOM 931 N N . ALA A 1 117 ? -6.281 5.415 28.937 1.00 41.78 117 ALA A N 1
ATOM 932 C CA . ALA A 1 117 ? -6.551 5.459 30.367 1.00 41.78 117 ALA A CA 1
ATOM 933 C C . ALA A 1 117 ? -7.928 4.827 30.624 1.00 41.78 117 ALA A C 1
ATOM 935 O O . ALA A 1 117 ? -8.886 5.128 29.909 1.00 41.78 117 ALA A O 1
ATOM 936 N N . ARG A 1 118 ? -7.981 3.911 31.594 1.00 39.44 118 ARG A N 1
ATOM 937 C CA . ARG A 1 118 ? -9.223 3.340 32.123 1.00 39.44 118 ARG A CA 1
ATOM 938 C C . ARG A 1 118 ? -9.829 4.272 33.157 1.00 39.44 118 ARG A C 1
ATOM 940 O O . ARG A 1 118 ? -9.028 4.876 33.905 1.00 39.44 118 ARG A O 1
#

Solvent-accessible surface area (backbone atoms only — not comparable to full-atom values): 7254 Å² total; per-residue (Å²): 115,70,68,61,56,51,47,37,61,75,72,63,54,52,75,60,43,77,37,91,89,72,49,77,42,43,30,67,56,26,49,48,49,38,52,56,58,71,73,45,99,68,59,64,73,58,50,28,72,76,68,74,43,54,64,66,57,50,53,40,33,28,49,52,47,51,51,51,48,42,74,75,42,32,83,70,69,53,78,53,60,79,76,44,62,86,44,48,64,60,53,23,51,54,43,31,74,72,68,46,94,49,82,83,66,74,83,78,96,69,88,70,86,70,89,72,86,130